Protein AF-A0A7W8SW08-F1 (afdb_monomer_lite)

Sequence (162 aa):
MTRATKAAPITNTSFSSVQEAQHRLTQLGQGLDAVRAAAAEYARLREAFERLPTIEAEMAAIRAAMPEIERNDFERQVDAYEIDAITPIDEGKYANALRKYTVHGTYEGRPFEQPLANQSRVLLAAVARRPELIPADILARADEPMGALLRNVRDVNRGYRD

Foldseek 3Di:
DDDDDDDDDPPCPPPVVVVVVVVVVVVVVVVVVVVVVVVVVVVVVVVVVVCVVVVVVVVVVCVVCVVVVVVVVLVVQLVQWDWDAKAFDDCVPPVDPLQGIWTWTGGNNHTDIGGLLPDDLSVQVNVQVVQVRDDPVLCVVDVGSSVSSVVSNVVVVVVVVD

Radius of gyration: 42.93 Å; chains: 1; bounding box: 86×43×130 Å

Structure (mmCIF, N/CA/C/O backbone):
data_AF-A0A7W8SW08-F1
#
_entry.id   AF-A0A7W8SW08-F1
#
loop_
_atom_site.group_PDB
_atom_site.id
_atom_site.type_symbol
_atom_site.label_atom_id
_atom_site.label_alt_id
_atom_site.label_comp_id
_atom_site.label_asym_id
_atom_site.label_entity_id
_atom_site.label_seq_id
_atom_site.pdbx_PDB_ins_code
_atom_site.Cartn_x
_atom_site.Cartn_y
_atom_site.Cartn_z
_atom_site.occupancy
_atom_site.B_iso_or_equiv
_atom_site.auth_seq_id
_atom_site.auth_comp_id
_atom_site.auth_asym_id
_atom_site.auth_atom_id
_atom_site.pdbx_PDB_model_num
ATOM 1 N N . MET A 1 1 ? 63.700 34.555 -102.464 1.00 39.53 1 MET A N 1
ATOM 2 C CA . MET A 1 1 ? 62.437 34.274 -101.748 1.00 39.53 1 MET A CA 1
ATOM 3 C C . MET A 1 1 ? 62.668 33.099 -100.805 1.00 39.53 1 MET A C 1
ATOM 5 O O . MET A 1 1 ? 62.687 31.966 -101.259 1.00 39.53 1 MET A O 1
ATOM 9 N N . THR A 1 2 ? 62.902 33.357 -99.521 1.00 40.19 2 THR A N 1
ATOM 10 C CA . THR A 1 2 ? 63.130 32.331 -98.487 1.00 40.19 2 THR A CA 1
ATOM 11 C C . THR A 1 2 ? 62.036 32.481 -97.435 1.00 40.19 2 THR A C 1
ATOM 13 O O . THR A 1 2 ? 62.018 33.446 -96.676 1.00 40.19 2 THR A O 1
ATOM 16 N N . ARG A 1 3 ? 61.061 31.563 -97.441 1.00 43.22 3 ARG A N 1
ATOM 17 C CA . ARG A 1 3 ? 60.007 31.486 -96.420 1.00 43.22 3 ARG A CA 1
ATOM 18 C C . ARG A 1 3 ? 60.593 30.846 -95.161 1.00 43.22 3 ARG A C 1
ATOM 20 O O . ARG A 1 3 ? 60.981 29.684 -95.195 1.00 43.22 3 ARG A O 1
ATOM 27 N N . ALA A 1 4 ? 60.631 31.597 -94.065 1.00 49.19 4 ALA A N 1
ATOM 28 C CA . ALA A 1 4 ? 60.872 31.059 -92.733 1.00 49.19 4 ALA A CA 1
ATOM 29 C C . ALA A 1 4 ? 59.576 30.427 -92.198 1.00 49.19 4 ALA A C 1
ATOM 31 O O . ALA A 1 4 ? 58.564 31.110 -92.031 1.00 49.19 4 ALA A O 1
ATOM 32 N N . THR A 1 5 ? 59.602 29.121 -91.939 1.00 50.84 5 THR A N 1
ATOM 33 C CA . THR A 1 5 ? 58.514 28.404 -91.266 1.00 50.84 5 THR A CA 1
ATOM 34 C C . THR A 1 5 ? 58.615 28.673 -89.766 1.00 50.84 5 THR A C 1
ATOM 36 O O 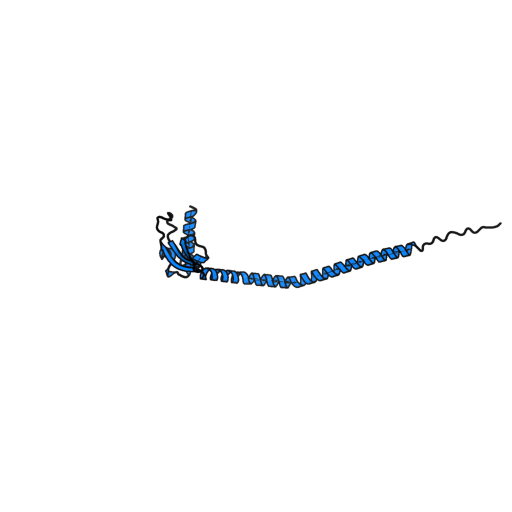. THR A 1 5 ? 59.527 28.197 -89.096 1.00 50.84 5 THR A O 1
ATOM 39 N N . LYS A 1 6 ? 57.688 29.475 -89.237 1.00 51.12 6 LYS A N 1
ATOM 40 C CA . LYS A 1 6 ? 57.545 29.744 -87.803 1.00 51.12 6 LYS A CA 1
ATOM 41 C C . LYS A 1 6 ? 56.967 28.494 -87.132 1.00 51.12 6 LYS A C 1
ATOM 43 O O . LYS A 1 6 ? 55.800 28.176 -87.344 1.00 51.12 6 LYS A O 1
ATOM 48 N N . ALA A 1 7 ? 57.775 27.775 -86.355 1.00 55.00 7 ALA A N 1
ATOM 49 C CA . ALA A 1 7 ? 57.284 26.692 -85.509 1.00 55.00 7 ALA A CA 1
ATOM 50 C C . ALA A 1 7 ? 56.381 27.283 -84.414 1.00 55.00 7 ALA A C 1
ATOM 52 O O . ALA A 1 7 ? 56.806 28.154 -83.652 1.00 55.00 7 ALA A O 1
ATOM 53 N N . ALA A 1 8 ? 55.121 26.850 -84.369 1.00 54.09 8 ALA A N 1
ATOM 54 C CA . ALA A 1 8 ? 54.221 27.160 -83.267 1.00 54.09 8 ALA A CA 1
ATOM 55 C C . ALA A 1 8 ? 54.658 26.371 -82.017 1.00 54.09 8 ALA A C 1
ATOM 57 O O . ALA A 1 8 ? 55.041 25.205 -82.150 1.00 54.09 8 ALA A O 1
ATOM 58 N N . PRO A 1 9 ? 54.619 26.966 -80.812 1.00 50.66 9 PRO A N 1
ATOM 59 C CA . PRO A 1 9 ? 54.925 26.236 -79.592 1.00 50.66 9 PRO A CA 1
ATOM 60 C C . PRO A 1 9 ? 53.858 25.160 -79.373 1.00 50.66 9 PRO A C 1
ATOM 62 O O . PRO A 1 9 ? 52.662 25.451 -79.378 1.00 50.66 9 PRO A O 1
ATOM 65 N N . ILE A 1 10 ? 54.297 23.917 -79.179 1.00 55.41 10 ILE A N 1
ATOM 66 C CA . ILE A 1 10 ? 53.436 22.820 -78.738 1.00 55.41 10 ILE A CA 1
ATOM 67 C C . ILE A 1 10 ? 52.987 23.179 -77.321 1.00 55.41 10 ILE A C 1
ATOM 69 O O . ILE A 1 10 ? 53.753 23.066 -76.364 1.00 55.41 10 ILE A O 1
ATOM 73 N N . THR A 1 11 ? 51.760 23.675 -77.182 1.00 51.09 11 THR A N 1
ATOM 74 C CA . THR A 1 11 ? 51.128 23.873 -75.881 1.00 51.09 11 THR A CA 1
ATOM 75 C C . THR A 1 11 ? 50.894 22.502 -75.262 1.00 51.09 11 THR A C 1
ATOM 77 O O . THR A 1 11 ? 50.021 21.736 -75.667 1.00 51.09 11 THR A O 1
ATOM 80 N N . ASN A 1 12 ? 51.743 22.177 -74.290 1.00 49.03 12 ASN A N 1
ATOM 81 C CA . ASN A 1 12 ? 51.730 20.930 -73.548 1.00 49.03 12 ASN A CA 1
ATOM 82 C C . ASN A 1 12 ? 50.461 20.851 -72.678 1.00 49.03 12 ASN A C 1
ATOM 84 O O . ASN A 1 12 ? 50.441 21.276 -71.528 1.00 49.03 12 ASN A O 1
ATOM 88 N N . THR A 1 13 ? 49.379 20.330 -73.252 1.00 50.69 13 THR A N 1
ATOM 89 C CA . THR A 1 13 ? 48.055 20.149 -72.627 1.00 50.69 13 THR A CA 1
ATOM 90 C C . THR A 1 13 ? 47.998 18.943 -71.675 1.00 50.69 13 THR A C 1
ATOM 92 O O . THR A 1 13 ? 46.952 18.646 -71.107 1.00 50.69 13 THR A O 1
ATOM 95 N N . SER A 1 14 ? 49.121 18.251 -71.459 1.00 49.47 14 SER A N 1
ATOM 96 C CA . SER A 1 14 ? 49.185 16.966 -70.749 1.00 49.47 14 SER A CA 1
ATOM 97 C C . SER A 1 14 ? 49.260 17.061 -69.214 1.00 49.47 14 SER A C 1
ATOM 99 O O . SER A 1 14 ? 48.951 16.087 -68.533 1.00 49.47 14 SER A O 1
ATOM 101 N N . PHE A 1 15 ? 49.605 18.221 -68.640 1.00 48.59 15 PHE A N 1
ATOM 102 C CA . PHE A 1 15 ? 49.709 18.390 -67.178 1.00 48.59 15 PHE A CA 1
ATOM 103 C C . PHE A 1 15 ? 48.353 18.625 -66.482 1.00 48.59 15 PHE A C 1
ATOM 105 O O . PHE A 1 15 ? 48.191 18.270 -65.316 1.00 48.59 15 PHE A O 1
ATOM 112 N N . SER A 1 16 ? 47.362 19.166 -67.200 1.00 58.44 16 SER A N 1
ATOM 113 C CA . SER A 1 16 ? 46.040 19.507 -66.648 1.00 58.44 16 SER A CA 1
ATOM 114 C C . SER A 1 16 ? 45.138 18.286 -66.426 1.00 58.44 16 SER A C 1
ATOM 116 O O . SER A 1 16 ? 44.338 18.278 -65.496 1.00 58.44 16 SER A O 1
ATOM 118 N N . SER A 1 17 ? 45.265 17.238 -67.248 1.00 69.81 17 SER A N 1
ATOM 119 C CA . SER A 1 17 ? 44.388 16.057 -67.184 1.00 69.81 17 SER A CA 1
ATOM 120 C C . SER A 1 17 ? 44.751 15.094 -66.050 1.00 69.81 17 SER A C 1
ATOM 122 O O . SER A 1 17 ? 43.867 14.486 -65.450 1.00 69.81 17 SER A O 1
ATOM 124 N N . VAL A 1 18 ? 46.039 14.979 -65.708 1.00 74.12 18 VAL A N 1
ATOM 125 C CA . VAL A 1 18 ? 46.512 14.126 -64.603 1.00 74.12 18 VAL A CA 1
ATOM 126 C C . VAL A 1 18 ? 46.155 14.731 -63.246 1.00 74.12 18 VAL A C 1
ATOM 128 O O . VAL A 1 18 ? 45.702 14.010 -62.360 1.00 74.12 18 VAL A O 1
ATOM 131 N N . GLN A 1 19 ? 46.297 16.050 -63.084 1.00 75.88 19 GLN A N 1
ATOM 132 C CA . GLN A 1 19 ? 45.905 16.745 -61.853 1.00 75.88 19 GLN A CA 1
ATOM 133 C C . GLN A 1 19 ? 44.388 16.703 -61.634 1.00 75.88 19 GLN A C 1
ATOM 135 O O . GLN A 1 19 ? 43.934 16.462 -60.517 1.00 75.88 19 GLN A O 1
ATOM 140 N N . GLU A 1 20 ? 43.596 16.860 -62.696 1.00 75.50 20 GLU A N 1
ATOM 141 C CA . GLU A 1 20 ? 42.140 16.730 -62.614 1.00 75.50 20 GLU A CA 1
ATOM 142 C C . GLU A 1 20 ? 41.715 15.292 -62.271 1.00 75.50 20 GLU A C 1
ATOM 144 O O . GLU A 1 20 ? 40.844 15.086 -61.424 1.00 75.50 20 GLU A O 1
ATOM 149 N N . ALA A 1 21 ? 42.376 14.285 -62.851 1.00 74.44 21 ALA A N 1
ATOM 150 C CA . ALA A 1 21 ? 42.150 12.886 -62.497 1.00 74.44 21 ALA A CA 1
ATOM 151 C C . ALA A 1 21 ? 42.520 12.590 -61.032 1.00 74.44 21 ALA A C 1
ATOM 153 O O . ALA A 1 21 ? 41.751 11.934 -60.331 1.00 74.44 21 ALA A O 1
ATOM 154 N N . GLN A 1 22 ? 43.646 13.113 -60.536 1.00 79.06 22 GLN A N 1
ATOM 155 C CA . GLN A 1 22 ? 44.050 12.986 -59.130 1.00 79.06 22 GLN A CA 1
ATOM 156 C C . GLN A 1 22 ? 43.053 13.664 -58.185 1.00 79.06 22 GLN A C 1
ATOM 158 O O . GLN A 1 22 ? 42.696 13.094 -57.156 1.00 79.06 22 GLN A O 1
ATOM 163 N N . HIS A 1 23 ? 42.551 14.847 -58.543 1.00 81.62 23 HIS A N 1
ATOM 164 C CA . HIS A 1 23 ? 41.540 15.542 -57.753 1.00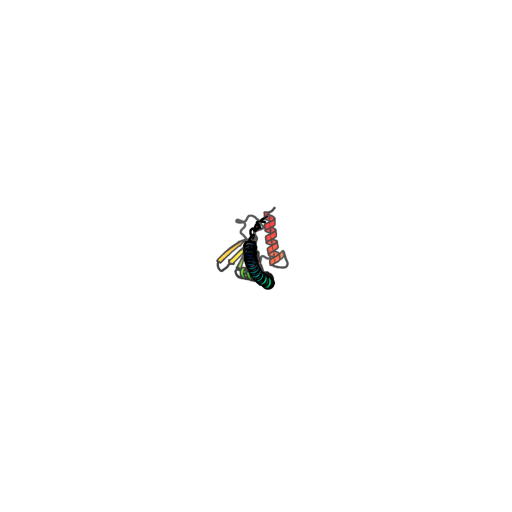 81.62 23 HIS A CA 1
ATOM 165 C C . HIS A 1 23 ? 40.229 14.747 -57.672 1.00 81.62 23 HIS A C 1
ATOM 167 O O . HIS A 1 23 ? 39.695 14.549 -56.579 1.00 81.62 23 HIS A O 1
ATOM 173 N N . ARG A 1 24 ? 39.754 14.214 -58.806 1.00 77.12 24 ARG A N 1
ATOM 174 C CA . ARG A 1 24 ? 38.557 13.358 -58.858 1.00 77.12 24 ARG A CA 1
ATOM 175 C C . ARG A 1 24 ? 38.739 12.065 -58.060 1.00 77.12 24 ARG A C 1
ATOM 177 O O . ARG A 1 24 ? 37.813 11.652 -57.372 1.00 77.12 24 ARG A O 1
ATOM 184 N N . LEU A 1 25 ? 39.922 11.448 -58.102 1.00 83.75 25 LEU A N 1
ATOM 185 C CA . LEU A 1 25 ? 40.232 10.260 -57.296 1.00 83.75 25 LEU A CA 1
ATOM 186 C C . LEU A 1 25 ? 40.202 10.560 -55.794 1.00 83.75 25 LEU A C 1
ATOM 188 O O . LEU A 1 25 ? 39.632 9.781 -55.035 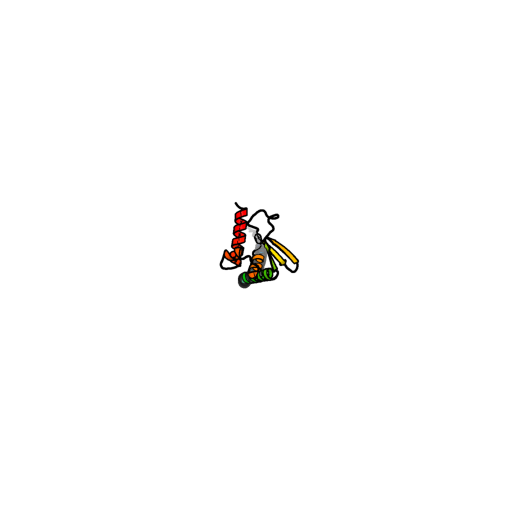1.00 83.75 25 LEU A O 1
ATOM 192 N N . THR A 1 26 ? 40.747 11.700 -55.365 1.00 85.12 26 THR A N 1
ATOM 193 C CA . THR A 1 26 ? 40.687 12.127 -53.960 1.00 85.12 26 THR A CA 1
ATOM 194 C C . THR A 1 26 ? 39.247 12.375 -53.507 1.00 85.12 26 THR A C 1
ATOM 196 O O . THR A 1 26 ? 38.856 11.905 -52.441 1.00 85.12 26 THR A O 1
ATOM 199 N N . GLN A 1 27 ? 38.431 13.047 -54.326 1.00 82.88 27 GLN A N 1
ATOM 200 C CA . GLN A 1 27 ? 37.009 13.265 -54.032 1.00 82.88 27 GLN A CA 1
ATOM 201 C C . GLN A 1 27 ? 36.220 11.951 -53.963 1.00 82.88 27 GLN A C 1
ATOM 203 O O . GLN A 1 27 ? 35.397 11.772 -53.068 1.00 82.88 27 GLN A O 1
ATOM 208 N N . LEU A 1 28 ? 36.494 11.006 -54.868 1.00 83.06 28 LEU A N 1
ATOM 209 C CA . LEU A 1 28 ? 35.897 9.669 -54.834 1.00 83.06 28 LEU A CA 1
ATOM 210 C C . LEU A 1 28 ? 36.324 8.884 -53.588 1.00 83.06 28 LEU A C 1
ATOM 212 O O . LEU A 1 28 ? 35.489 8.215 -52.987 1.00 83.06 28 LEU A O 1
ATOM 216 N N . GLY A 1 29 ? 37.589 8.995 -53.172 1.00 87.38 29 GLY A N 1
ATOM 217 C CA . GLY A 1 29 ? 38.087 8.398 -51.930 1.00 87.38 29 GLY A CA 1
ATOM 218 C C . GLY A 1 29 ? 37.357 8.936 -50.699 1.00 87.38 29 GLY A C 1
ATOM 219 O O . GLY A 1 29 ? 36.824 8.160 -49.911 1.00 87.38 29 GLY A O 1
ATOM 220 N N . GLN A 1 30 ? 37.228 10.261 -50.592 1.00 88.50 30 GLN A N 1
ATOM 221 C CA . GLN A 1 30 ? 36.470 10.910 -49.516 1.00 88.50 30 GLN A CA 1
ATOM 222 C C . GLN A 1 30 ? 34.986 10.509 -49.527 1.00 88.50 30 GLN A C 1
ATOM 224 O O . GLN A 1 30 ? 34.404 10.251 -48.473 1.00 88.50 30 GLN A O 1
ATOM 229 N N . GLY A 1 31 ? 34.379 10.405 -50.714 1.00 83.00 31 GLY A N 1
ATOM 230 C CA . GLY A 1 31 ? 33.010 9.917 -50.874 1.00 83.00 31 GLY A CA 1
ATOM 231 C C . GLY A 1 31 ? 32.841 8.464 -50.421 1.00 83.00 31 GLY A C 1
ATOM 232 O O . GLY A 1 31 ? 31.875 8.146 -49.729 1.00 83.00 31 GLY A O 1
ATOM 233 N N . LEU A 1 32 ? 33.792 7.585 -50.747 1.00 87.38 32 LEU A N 1
ATOM 234 C CA . LEU A 1 32 ? 33.783 6.187 -50.308 1.00 87.38 32 LEU A CA 1
ATOM 235 C C . LEU A 1 32 ? 33.917 6.056 -48.790 1.00 87.38 32 LEU A C 1
ATOM 237 O O . LEU A 1 32 ? 33.214 5.243 -48.190 1.00 87.38 32 LEU A O 1
ATOM 241 N N . ASP A 1 33 ? 34.773 6.858 -48.162 1.00 91.50 33 ASP A N 1
ATOM 242 C CA . ASP A 1 33 ? 34.934 6.841 -46.708 1.00 91.50 33 ASP A CA 1
ATOM 243 C C . ASP A 1 33 ? 33.672 7.346 -45.991 1.00 91.50 33 ASP A C 1
ATOM 245 O O . ASP A 1 33 ? 33.232 6.734 -45.015 1.00 91.50 33 ASP A O 1
ATOM 249 N N . ALA A 1 34 ? 33.012 8.381 -46.525 1.00 88.25 34 ALA A N 1
ATOM 250 C CA . ALA A 1 34 ? 31.721 8.849 -46.017 1.00 88.25 34 ALA A CA 1
ATOM 251 C C . ALA A 1 34 ? 30.617 7.781 -46.146 1.00 88.25 34 ALA A C 1
ATOM 253 O O . ALA A 1 34 ? 29.856 7.556 -45.204 1.00 88.25 34 ALA A O 1
ATOM 254 N N . VAL A 1 35 ? 30.556 7.071 -47.279 1.00 87.25 35 VAL A N 1
ATOM 255 C CA . VAL A 1 35 ? 29.603 5.965 -47.489 1.00 87.25 35 VAL A CA 1
ATOM 256 C C . VAL A 1 35 ? 29.877 4.804 -46.530 1.00 87.25 35 VAL A C 1
ATOM 258 O O . VAL A 1 35 ? 28.937 4.240 -45.971 1.00 87.25 35 VAL A O 1
ATOM 261 N N . ARG A 1 36 ? 31.147 4.462 -46.284 1.00 90.19 36 ARG A N 1
ATOM 262 C CA . ARG A 1 36 ? 31.523 3.425 -45.308 1.00 90.19 36 ARG A CA 1
ATOM 263 C C . ARG A 1 36 ? 31.093 3.794 -43.891 1.00 90.19 36 ARG A C 1
ATOM 265 O O . ARG A 1 36 ? 30.542 2.945 -43.192 1.00 90.19 36 ARG A O 1
ATOM 272 N N . ALA A 1 37 ? 31.296 5.046 -43.483 1.00 89.50 37 ALA A N 1
ATOM 273 C CA . ALA A 1 37 ? 30.848 5.534 -42.182 1.00 89.50 37 ALA A CA 1
ATOM 274 C C . ALA A 1 37 ? 29.315 5.469 -42.050 1.00 89.50 37 ALA A C 1
ATOM 276 O O . ALA A 1 37 ? 28.806 4.958 -41.053 1.00 89.50 37 ALA A O 1
ATOM 277 N N . ALA A 1 38 ? 28.579 5.895 -43.081 1.00 87.94 38 ALA A N 1
ATOM 278 C CA . ALA A 1 38 ? 27.119 5.822 -43.102 1.00 87.94 38 ALA A CA 1
ATOM 279 C C . ALA A 1 38 ? 26.596 4.373 -43.052 1.00 87.94 38 ALA A C 1
ATOM 281 O O . ALA A 1 38 ? 25.616 4.097 -42.364 1.00 87.94 38 ALA A O 1
ATOM 282 N N . ALA A 1 39 ? 27.262 3.432 -43.729 1.00 89.19 39 ALA A N 1
ATOM 283 C CA . ALA A 1 39 ? 26.900 2.016 -43.691 1.00 89.19 39 ALA A CA 1
ATOM 284 C C . ALA A 1 39 ? 27.110 1.393 -42.299 1.00 89.19 39 ALA A C 1
ATOM 286 O O . ALA A 1 39 ? 26.273 0.613 -41.843 1.00 89.19 39 ALA A O 1
ATOM 287 N N . ALA A 1 40 ? 28.194 1.758 -41.608 1.00 89.38 40 ALA A N 1
ATOM 288 C CA . ALA A 1 40 ? 28.445 1.313 -40.239 1.00 89.38 40 ALA A CA 1
ATOM 289 C C . ALA A 1 40 ? 27.396 1.864 -39.258 1.00 89.38 40 ALA A C 1
ATOM 291 O O . ALA A 1 40 ? 26.909 1.130 -38.398 1.00 89.38 40 ALA A O 1
ATOM 292 N N . GLU A 1 41 ? 27.007 3.130 -39.414 1.00 89.81 41 GLU A N 1
ATOM 293 C CA . GLU A 1 41 ? 25.967 3.742 -38.585 1.00 89.81 41 GLU A CA 1
ATOM 294 C C . GLU A 1 41 ? 24.582 3.140 -38.862 1.00 89.81 41 GLU A C 1
ATOM 296 O O . GLU A 1 41 ? 23.840 2.830 -37.933 1.00 89.81 41 GLU A O 1
ATOM 301 N N . TYR A 1 42 ? 24.260 2.868 -40.130 1.00 91.44 42 TYR A N 1
ATOM 302 C CA . TYR A 1 42 ? 23.037 2.158 -40.501 1.00 91.44 42 TYR A CA 1
ATOM 303 C C . TYR A 1 42 ? 22.977 0.754 -39.887 1.00 91.44 42 TYR A C 1
ATOM 305 O O . TYR A 1 42 ? 21.928 0.354 -39.389 1.00 91.44 42 TYR A O 1
ATOM 313 N N . ALA A 1 43 ? 24.091 0.015 -39.874 1.00 90.44 43 ALA A N 1
ATOM 314 C CA . ALA A 1 43 ? 24.148 -1.302 -39.244 1.00 90.44 43 ALA A CA 1
ATOM 315 C C . ALA A 1 43 ? 23.850 -1.229 -37.734 1.00 90.44 43 ALA A C 1
ATOM 317 O O . ALA A 1 43 ? 23.060 -2.028 -37.235 1.00 90.44 43 ALA A O 1
ATOM 318 N N . ARG A 1 44 ? 24.402 -0.231 -37.028 1.00 90.25 44 ARG A N 1
ATOM 319 C CA . ARG A 1 44 ? 24.114 0.005 -35.600 1.00 90.25 44 ARG A CA 1
ATOM 320 C C . ARG A 1 44 ? 22.656 0.378 -35.350 1.00 90.25 44 ARG A C 1
ATOM 322 O O . ARG A 1 44 ? 22.032 -0.163 -34.443 1.00 90.25 44 ARG A O 1
ATOM 329 N N . LEU A 1 45 ? 22.105 1.287 -36.155 1.00 90.25 45 LEU A N 1
ATOM 330 C CA . LEU A 1 45 ? 20.703 1.700 -36.048 1.00 90.25 45 LEU A CA 1
ATOM 331 C C . LEU A 1 45 ? 19.752 0.542 -36.338 1.00 90.25 45 LEU A C 1
ATOM 333 O O . LEU A 1 45 ? 18.737 0.395 -35.661 1.00 90.25 45 LEU A O 1
ATOM 337 N N . ARG A 1 46 ? 20.093 -0.301 -37.314 1.00 93.12 46 ARG A N 1
ATOM 338 C CA . ARG A 1 46 ? 19.332 -1.504 -37.630 1.00 93.12 46 ARG A CA 1
ATOM 339 C C . ARG A 1 46 ? 19.341 -2.490 -36.465 1.00 93.12 46 ARG A C 1
ATOM 341 O O . ARG A 1 46 ? 18.274 -2.962 -36.098 1.00 93.12 46 ARG A O 1
ATOM 348 N N . GLU A 1 47 ? 20.496 -2.755 -35.859 1.00 90.00 47 GLU A N 1
ATOM 349 C CA . GLU A 1 47 ? 20.587 -3.619 -34.675 1.00 90.00 47 GLU A CA 1
ATOM 350 C C . GLU A 1 47 ? 19.764 -3.055 -33.506 1.00 90.00 47 GLU A C 1
ATOM 352 O O . GLU A 1 47 ? 19.009 -3.781 -32.860 1.00 90.00 47 GLU A O 1
ATOM 357 N N . ALA A 1 48 ? 19.844 -1.743 -33.261 1.00 84.25 48 ALA A N 1
ATOM 358 C CA . ALA A 1 48 ? 19.031 -1.083 -32.243 1.00 84.25 48 ALA A CA 1
ATOM 359 C C . ALA A 1 48 ? 17.526 -1.219 -32.533 1.00 84.25 48 ALA A C 1
ATOM 361 O O . ALA A 1 48 ? 16.754 -1.525 -31.626 1.00 84.25 48 ALA A O 1
ATOM 362 N N . PHE A 1 49 ? 17.113 -1.051 -33.793 1.00 90.00 49 PHE A N 1
ATOM 363 C CA . PHE A 1 49 ? 15.723 -1.205 -34.218 1.00 90.00 49 PHE A CA 1
ATOM 364 C C . PHE A 1 49 ? 15.231 -2.652 -34.098 1.00 90.00 49 PHE A C 1
ATOM 366 O O . PHE A 1 49 ? 14.127 -2.882 -33.619 1.00 90.00 49 PHE A O 1
ATOM 373 N N . GLU A 1 50 ? 16.057 -3.635 -34.459 1.00 91.69 50 GLU A N 1
ATOM 374 C CA . GLU A 1 50 ? 15.739 -5.061 -34.306 1.00 91.69 50 GLU A CA 1
ATOM 375 C C . GLU A 1 50 ? 15.558 -5.458 -32.827 1.00 91.69 50 GLU A C 1
ATOM 377 O O . GLU A 1 50 ? 14.803 -6.381 -32.528 1.00 91.69 50 GLU A O 1
ATOM 382 N N . ARG A 1 51 ? 16.178 -4.730 -31.886 1.00 89.75 51 ARG A N 1
ATOM 383 C CA . ARG A 1 51 ? 16.015 -4.939 -30.436 1.00 89.75 51 ARG A CA 1
ATOM 384 C C . ARG A 1 51 ? 14.805 -4.229 -29.822 1.00 89.75 51 ARG A C 1
ATOM 386 O O . ARG A 1 51 ? 14.394 -4.620 -28.729 1.00 89.75 51 ARG A O 1
ATOM 393 N N . LEU A 1 52 ? 14.229 -3.220 -30.485 1.00 88.31 52 LEU A N 1
ATOM 394 C CA . LEU A 1 52 ? 13.088 -2.460 -29.951 1.00 88.31 52 LEU A CA 1
ATOM 395 C C . LEU A 1 52 ? 11.880 -3.345 -29.601 1.00 88.31 52 LEU A C 1
ATOM 397 O O . LEU A 1 52 ? 11.388 -3.203 -28.483 1.00 88.31 52 LEU A O 1
ATOM 401 N N . PRO A 1 53 ? 11.436 -4.298 -30.447 1.00 90.56 53 PRO A N 1
ATOM 402 C CA . PRO A 1 53 ? 10.282 -5.137 -30.122 1.00 90.56 53 PRO A CA 1
ATOM 403 C C . PRO A 1 53 ? 10.483 -5.972 -28.854 1.00 90.56 53 PRO A C 1
ATOM 405 O O . PRO A 1 53 ? 9.553 -6.151 -28.071 1.00 90.56 53 PRO A O 1
ATOM 408 N N . THR A 1 54 ? 11.704 -6.463 -28.621 1.00 90.88 54 THR A N 1
ATOM 409 C CA . THR A 1 54 ? 12.040 -7.219 -27.408 1.00 90.88 54 THR A CA 1
ATOM 410 C C . THR A 1 54 ? 11.951 -6.330 -26.171 1.00 90.88 54 THR A C 1
ATOM 412 O O . THR A 1 54 ? 11.337 -6.720 -25.183 1.00 90.88 54 THR A O 1
ATOM 415 N N . ILE A 1 55 ? 12.492 -5.110 -26.242 1.00 88.06 55 ILE A N 1
ATOM 416 C CA . ILE A 1 55 ? 12.419 -4.135 -25.143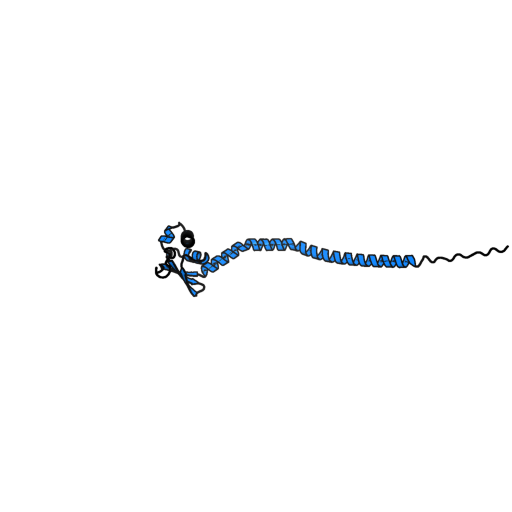 1.00 88.06 55 ILE A CA 1
ATOM 417 C C . ILE A 1 55 ? 10.961 -3.742 -24.866 1.00 88.06 55 ILE A C 1
ATOM 419 O O . ILE A 1 55 ? 10.542 -3.669 -23.712 1.00 88.06 55 ILE A O 1
ATOM 423 N N . GLU A 1 56 ? 10.160 -3.521 -25.908 1.00 89.94 56 GLU A N 1
ATOM 424 C CA . GLU A 1 56 ? 8.734 -3.215 -25.770 1.00 89.94 56 GLU A CA 1
ATOM 425 C C . GLU A 1 56 ? 7.962 -4.366 -25.113 1.00 89.94 56 GLU A C 1
ATOM 427 O O . GLU A 1 56 ? 7.135 -4.119 -24.229 1.00 89.94 56 GLU A O 1
ATOM 432 N N . ALA A 1 57 ? 8.263 -5.612 -25.489 1.00 91.00 57 ALA A N 1
ATOM 433 C CA . ALA A 1 57 ? 7.676 -6.803 -24.884 1.00 91.00 57 ALA A CA 1
ATOM 434 C C . ALA A 1 57 ? 8.070 -6.953 -23.405 1.00 91.00 57 ALA A C 1
ATOM 436 O O . ALA A 1 57 ? 7.204 -7.200 -22.565 1.00 91.00 57 ALA A O 1
ATOM 437 N N . GLU A 1 58 ? 9.340 -6.734 -23.058 1.00 88.69 58 GLU A N 1
ATOM 438 C CA . GLU A 1 58 ? 9.813 -6.734 -21.668 1.00 88.69 58 GLU A CA 1
ATOM 439 C C . GLU A 1 58 ? 9.128 -5.636 -20.841 1.00 88.69 58 GLU A C 1
ATOM 441 O O . GLU A 1 58 ? 8.619 -5.897 -19.751 1.00 88.69 58 GLU A O 1
ATOM 446 N N . MET A 1 59 ? 9.015 -4.415 -21.375 1.00 86.00 59 MET A N 1
ATOM 447 C CA . MET A 1 59 ? 8.291 -3.326 -20.714 1.00 86.00 59 MET A CA 1
ATOM 448 C C . MET A 1 59 ? 6.797 -3.624 -20.545 1.00 86.00 59 MET A C 1
ATOM 450 O O . MET A 1 59 ? 6.183 -3.179 -19.573 1.00 86.00 59 MET A O 1
ATOM 454 N N . ALA A 1 60 ? 6.175 -4.320 -21.498 1.00 88.25 60 ALA A N 1
ATOM 455 C CA . ALA A 1 60 ? 4.786 -4.753 -21.383 1.00 88.25 60 ALA A CA 1
ATOM 456 C C . ALA A 1 60 ? 4.627 -5.820 -20.290 1.00 88.25 60 ALA A C 1
ATOM 458 O O . ALA A 1 60 ? 3.713 -5.714 -19.475 1.00 88.25 60 ALA A O 1
ATOM 459 N N . ALA A 1 61 ? 5.549 -6.784 -20.216 1.00 85.31 61 ALA A N 1
ATOM 460 C CA . ALA A 1 61 ? 5.567 -7.811 -19.178 1.00 85.31 61 ALA A CA 1
ATOM 461 C C . ALA A 1 61 ? 5.755 -7.209 -17.776 1.00 85.31 61 ALA A C 1
ATOM 463 O O . ALA A 1 61 ? 5.001 -7.537 -16.863 1.00 85.31 61 ALA A O 1
ATOM 464 N N . ILE A 1 62 ? 6.689 -6.264 -17.618 1.00 79.88 62 ILE A N 1
ATOM 465 C CA . ILE A 1 62 ? 6.885 -5.541 -16.353 1.00 79.88 62 ILE A CA 1
ATOM 466 C C . ILE A 1 62 ? 5.604 -4.801 -15.963 1.00 79.88 62 ILE A C 1
ATOM 468 O O . ILE A 1 62 ? 5.129 -4.946 -14.840 1.00 79.88 62 ILE A O 1
ATOM 472 N N . ARG A 1 63 ? 4.993 -4.053 -16.892 1.00 82.00 63 ARG A N 1
ATOM 473 C CA . ARG A 1 63 ? 3.732 -3.338 -16.631 1.00 82.00 63 ARG A CA 1
ATOM 474 C C . ARG A 1 63 ? 2.586 -4.272 -16.247 1.00 82.00 63 ARG A C 1
ATOM 476 O O . ARG A 1 63 ? 1.784 -3.901 -15.399 1.00 82.00 63 ARG A O 1
ATOM 483 N N . ALA A 1 64 ? 2.522 -5.463 -16.836 1.00 85.50 64 ALA A N 1
ATOM 484 C CA . ALA A 1 64 ? 1.529 -6.471 -16.480 1.00 85.50 64 ALA A CA 1
ATOM 485 C C . ALA A 1 64 ? 1.759 -7.056 -15.074 1.00 85.50 64 ALA A C 1
ATOM 487 O O . ALA A 1 64 ? 0.789 -7.365 -14.389 1.00 85.50 64 ALA A O 1
ATOM 488 N N . ALA A 1 65 ? 3.015 -7.167 -14.631 1.00 82.56 65 ALA A N 1
ATOM 489 C CA . ALA A 1 65 ? 3.379 -7.687 -13.312 1.00 82.56 65 ALA A CA 1
ATOM 490 C C . ALA A 1 65 ? 3.274 -6.647 -12.177 1.00 82.56 65 ALA A C 1
ATOM 492 O O . ALA A 1 65 ? 3.103 -7.023 -11.018 1.00 82.56 65 ALA A O 1
ATOM 493 N N . MET A 1 66 ? 3.347 -5.345 -12.482 1.00 79.69 66 MET A N 1
ATOM 494 C CA . MET A 1 66 ? 3.311 -4.269 -11.476 1.00 79.69 66 MET A CA 1
ATOM 495 C C . MET A 1 66 ? 2.138 -4.365 -10.482 1.00 79.69 66 MET A C 1
ATOM 497 O O . MET A 1 66 ? 2.401 -4.277 -9.285 1.00 79.69 66 MET A O 1
ATOM 501 N N . PRO A 1 67 ? 0.877 -4.600 -10.901 1.00 83.62 67 PRO A N 1
ATOM 502 C CA . PRO A 1 67 ? -0.240 -4.686 -9.959 1.00 83.62 67 PRO A CA 1
ATOM 503 C C . PRO A 1 67 ? -0.103 -5.840 -8.962 1.00 83.62 67 PRO A C 1
ATOM 505 O O . PRO A 1 67 ? -0.520 -5.723 -7.812 1.00 83.62 67 PRO A O 1
ATOM 508 N N . GLU A 1 68 ? 0.476 -6.962 -9.393 1.00 82.62 68 GLU A N 1
ATOM 509 C CA . GLU A 1 68 ? 0.722 -8.109 -8.522 1.00 82.62 68 GLU A CA 1
ATOM 510 C C . GLU A 1 68 ? 1.835 -7.802 -7.517 1.00 82.62 68 GLU A C 1
ATOM 512 O O . GLU A 1 68 ? 1.688 -8.092 -6.333 1.00 82.62 68 GLU A O 1
ATOM 517 N N . ILE A 1 69 ? 2.911 -7.146 -7.962 1.00 79.44 69 ILE A N 1
ATOM 518 C CA . ILE A 1 69 ? 3.998 -6.690 -7.086 1.00 79.44 69 ILE A CA 1
ATOM 519 C C . ILE A 1 69 ? 3.465 -5.705 -6.041 1.00 79.44 69 ILE A C 1
ATOM 521 O O . ILE A 1 69 ? 3.734 -5.873 -4.855 1.00 79.44 69 ILE A O 1
ATOM 525 N N . GLU A 1 70 ? 2.680 -4.711 -6.460 1.00 81.38 70 GLU A N 1
ATOM 526 C CA . GLU A 1 70 ? 2.065 -3.725 -5.565 1.00 81.38 70 GLU A CA 1
ATOM 527 C C . GLU A 1 70 ? 1.110 -4.380 -4.565 1.00 81.38 70 GLU A C 1
ATOM 529 O O . GLU A 1 70 ? 1.118 -4.038 -3.383 1.00 81.38 70 GLU A O 1
ATOM 534 N N . ARG A 1 71 ? 0.313 -5.357 -5.014 1.00 81.31 71 ARG A N 1
ATOM 535 C CA . ARG A 1 71 ? -0.560 -6.131 -4.129 1.00 81.31 71 ARG A CA 1
ATOM 536 C C . ARG A 1 71 ? 0.249 -6.934 -3.114 1.00 81.31 71 ARG A C 1
ATOM 538 O O . ARG A 1 71 ? -0.074 -6.891 -1.934 1.00 81.31 71 ARG A O 1
ATOM 545 N N . ASN A 1 72 ? 1.291 -7.635 -3.550 1.00 84.62 72 ASN A N 1
ATOM 546 C CA . ASN A 1 72 ? 2.140 -8.434 -2.667 1.00 84.62 72 ASN A CA 1
ATOM 547 C C . ASN A 1 72 ? 2.875 -7.556 -1.647 1.00 84.62 72 ASN A C 1
ATOM 549 O O . ASN A 1 72 ? 2.989 -7.932 -0.483 1.00 84.62 72 ASN A O 1
ATOM 553 N N . ASP A 1 73 ? 3.337 -6.375 -2.059 1.00 90.38 73 ASP A N 1
ATOM 554 C CA . ASP A 1 73 ? 3.951 -5.408 -1.151 1.00 90.38 73 ASP A CA 1
ATOM 555 C C . ASP A 1 73 ? 2.939 -4.873 -0.131 1.00 90.38 73 ASP A C 1
ATOM 557 O O . ASP A 1 73 ? 3.240 -4.824 1.060 1.00 90.38 73 ASP A O 1
ATOM 561 N N . PHE A 1 74 ? 1.715 -4.557 -0.567 1.00 90.56 74 PHE A N 1
ATOM 562 C CA . PHE A 1 74 ? 0.635 -4.153 0.330 1.00 90.56 74 PHE A CA 1
ATOM 563 C C . PHE A 1 74 ? 0.311 -5.242 1.359 1.00 90.56 74 PHE A C 1
ATOM 565 O O . PHE A 1 74 ? 0.307 -4.953 2.552 1.00 90.56 74 PHE A O 1
ATOM 572 N N . GLU A 1 75 ? 0.087 -6.488 0.929 1.00 91.38 75 GLU A N 1
ATOM 573 C CA . GLU A 1 75 ? -0.207 -7.605 1.841 1.00 91.38 75 GLU A CA 1
ATOM 574 C C . GLU A 1 75 ? 0.942 -7.826 2.834 1.00 91.38 75 GLU A C 1
ATOM 576 O O . GLU A 1 75 ? 0.690 -7.944 4.030 1.00 91.38 75 GLU A O 1
ATOM 581 N N . ARG A 1 76 ? 2.204 -7.751 2.383 1.00 92.56 76 ARG A N 1
ATOM 582 C CA . ARG A 1 76 ? 3.377 -7.838 3.267 1.00 92.56 76 ARG A CA 1
ATOM 583 C C . ARG A 1 76 ? 3.402 -6.722 4.313 1.00 92.56 76 ARG A C 1
ATOM 585 O O . ARG A 1 76 ? 3.752 -6.970 5.462 1.00 92.56 76 ARG A O 1
ATOM 592 N N . GLN A 1 77 ? 3.060 -5.492 3.930 1.00 91.56 77 GLN A N 1
ATOM 593 C CA . GLN A 1 77 ? 2.979 -4.376 4.876 1.00 91.56 77 GLN A CA 1
ATOM 594 C C . GLN A 1 77 ? 1.833 -4.564 5.878 1.00 91.56 77 GLN A C 1
ATOM 596 O O . GLN A 1 77 ? 1.976 -4.180 7.035 1.00 91.56 77 GLN A O 1
ATOM 601 N N . VAL A 1 78 ? 0.709 -5.157 5.461 1.00 93.81 78 VAL A N 1
ATOM 602 C CA . VAL A 1 78 ? -0.398 -5.492 6.369 1.00 93.81 78 VAL A CA 1
ATOM 603 C C . VAL A 1 7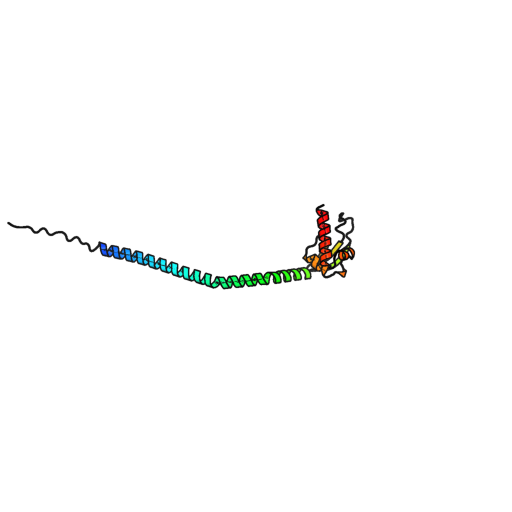8 ? 0.017 -6.594 7.345 1.00 93.81 78 VAL A C 1
ATOM 605 O O . VAL A 1 78 ? -0.267 -6.476 8.533 1.00 93.81 78 VAL A O 1
ATOM 608 N N . ASP A 1 79 ? 0.723 -7.621 6.871 1.00 93.44 79 ASP A N 1
ATOM 609 C CA . ASP A 1 79 ? 1.233 -8.728 7.694 1.00 93.44 79 ASP A CA 1
ATOM 610 C C . ASP A 1 79 ? 2.256 -8.268 8.744 1.00 93.44 79 ASP A C 1
ATOM 612 O O . ASP A 1 79 ? 2.423 -8.920 9.770 1.00 93.44 79 ASP A O 1
ATOM 616 N N . ALA A 1 80 ? 2.929 -7.137 8.513 1.00 94.75 80 ALA A N 1
ATOM 617 C CA . ALA A 1 80 ? 3.866 -6.553 9.470 1.00 94.75 80 ALA A CA 1
ATOM 618 C C . ALA A 1 80 ? 3.183 -5.936 10.706 1.00 94.75 80 ALA A C 1
ATOM 620 O O . ALA A 1 80 ? 3.877 -5.599 11.670 1.00 94.75 80 ALA A O 1
ATOM 621 N N . TYR A 1 81 ? 1.856 -5.760 10.674 1.00 95.31 81 TYR A N 1
ATOM 622 C CA . TYR A 1 81 ? 1.066 -5.269 11.797 1.00 95.31 81 TYR A CA 1
ATOM 623 C C . TYR A 1 81 ? 0.443 -6.417 12.594 1.00 95.31 81 TYR A C 1
ATOM 625 O O . TYR A 1 81 ? -0.322 -7.222 12.064 1.00 95.31 81 TYR A O 1
ATOM 633 N N . GLU A 1 82 ? 0.650 -6.398 13.905 1.00 95.88 82 GLU A N 1
ATOM 634 C CA . GLU A 1 82 ? -0.069 -7.241 14.858 1.00 95.88 82 GLU A CA 1
ATOM 635 C C . GLU A 1 82 ? -0.966 -6.345 15.711 1.00 95.88 82 GLU A C 1
ATOM 637 O O . GLU A 1 82 ? -0.478 -5.478 16.431 1.00 95.88 82 GLU A O 1
ATOM 642 N N . ILE A 1 83 ? -2.288 -6.498 15.589 1.00 95.81 83 ILE A N 1
ATOM 643 C CA . ILE A 1 83 ? -3.252 -5.679 16.335 1.00 95.81 83 ILE A CA 1
ATOM 644 C C . ILE A 1 83 ? -3.667 -6.411 17.606 1.00 95.81 83 ILE A C 1
ATOM 646 O O . ILE A 1 83 ? -4.247 -7.500 17.541 1.00 95.81 83 ILE A O 1
ATOM 650 N N . ASP A 1 84 ? -3.420 -5.777 18.747 1.00 94.31 84 ASP A N 1
ATOM 651 C CA . ASP A 1 84 ? -3.663 -6.368 20.062 1.00 94.31 84 ASP A CA 1
ATOM 652 C C . ASP A 1 84 ? -4.980 -5.885 20.666 1.00 94.31 84 ASP A C 1
ATOM 654 O O . ASP A 1 84 ? -5.739 -6.672 21.231 1.00 94.31 84 ASP A O 1
ATOM 658 N N . ALA A 1 85 ? -5.274 -4.588 20.540 1.00 93.94 85 ALA A N 1
ATOM 659 C CA . ALA A 1 85 ? -6.467 -3.996 21.128 1.00 93.94 85 ALA A CA 1
ATOM 660 C C . ALA A 1 85 ? -6.910 -2.722 20.406 1.00 93.94 85 ALA A C 1
ATOM 662 O O . ALA A 1 85 ? -6.111 -1.995 19.813 1.00 93.94 85 ALA A O 1
ATOM 663 N N . ILE A 1 86 ? -8.199 -2.409 20.533 1.00 92.12 86 ILE A N 1
ATOM 664 C CA . ILE A 1 86 ? -8.758 -1.105 20.178 1.00 92.12 86 ILE A CA 1
ATOM 665 C C . ILE A 1 86 ? -9.498 -0.581 21.401 1.00 92.12 86 ILE A C 1
ATOM 667 O O . ILE A 1 86 ? -10.481 -1.176 21.839 1.00 92.12 86 ILE A O 1
ATOM 671 N N . THR A 1 87 ? -9.019 0.518 21.978 1.00 90.38 87 THR A N 1
ATOM 672 C CA . THR A 1 87 ? -9.581 1.074 23.216 1.00 90.38 87 THR A CA 1
ATOM 673 C C . THR A 1 87 ? -10.223 2.431 22.970 1.00 90.38 87 THR A C 1
ATOM 675 O O . THR A 1 87 ? -9.775 3.163 22.084 1.00 90.38 87 THR A O 1
ATOM 678 N N . PRO A 1 88 ? -11.240 2.814 23.758 1.00 85.19 88 PRO A N 1
ATOM 679 C CA . PRO A 1 88 ? -11.743 4.177 23.751 1.00 85.19 88 PRO A CA 1
ATOM 680 C C . PRO A 1 88 ? -10.633 5.187 24.075 1.00 85.19 88 PRO A C 1
ATOM 682 O O . PRO A 1 88 ? -9.726 4.894 24.856 1.00 85.19 88 PRO A O 1
ATOM 685 N N . ILE A 1 89 ? -10.704 6.369 23.469 1.00 76.94 89 ILE A N 1
ATOM 686 C CA . ILE A 1 89 ? -9.838 7.505 23.785 1.00 76.94 89 ILE A CA 1
ATOM 687 C C . ILE A 1 89 ? -10.407 8.228 25.002 1.00 76.94 89 ILE A C 1
ATOM 689 O O . ILE A 1 89 ? -11.582 8.588 25.010 1.00 76.94 89 ILE A O 1
ATOM 693 N N . ASP A 1 90 ? -9.560 8.477 25.999 1.00 63.53 90 ASP A N 1
ATOM 694 C CA . ASP A 1 90 ? -9.933 9.275 27.164 1.00 63.53 90 ASP A CA 1
ATOM 695 C C . ASP A 1 90 ? -10.131 10.745 26.742 1.00 63.53 90 ASP A C 1
ATOM 697 O O . ASP A 1 90 ? -9.250 11.355 26.116 1.00 63.53 90 ASP A O 1
ATOM 701 N N . GLU A 1 91 ? -11.305 11.308 27.043 1.00 57.69 91 GLU A N 1
ATOM 702 C CA . GLU A 1 91 ? -11.828 12.564 26.468 1.00 57.69 91 GLU A CA 1
ATOM 703 C C . GLU A 1 91 ? -10.917 13.785 26.718 1.00 57.69 91 GLU A C 1
ATOM 705 O O . GLU A 1 91 ? -10.993 14.786 26.005 1.00 57.69 91 GLU A O 1
ATOM 710 N N . GLY A 1 92 ? -9.985 13.691 27.673 1.00 53.81 92 GLY A N 1
ATOM 711 C CA . GLY A 1 92 ? -9.035 14.754 28.009 1.00 53.81 92 GLY A CA 1
ATOM 712 C C . GLY A 1 92 ? -7.929 15.015 26.975 1.00 53.81 92 GLY A C 1
ATOM 713 O O . GLY A 1 92 ? -7.318 16.082 27.015 1.00 53.81 92 GLY A O 1
ATOM 714 N N . LYS A 1 93 ? -7.647 14.085 26.046 1.00 51.12 93 LYS A N 1
ATOM 715 C CA . LYS A 1 93 ? -6.511 14.210 25.099 1.00 51.12 93 LYS A CA 1
ATOM 716 C C . LYS A 1 93 ? -6.923 14.611 23.677 1.00 51.12 93 LYS A C 1
ATOM 718 O O . LYS A 1 93 ? -6.098 15.125 22.923 1.00 51.12 93 LYS A O 1
ATOM 723 N N . TYR A 1 94 ? -8.191 14.418 23.307 1.00 52.88 94 TYR A N 1
ATOM 724 C CA . TYR A 1 94 ? -8.706 14.725 21.970 1.00 52.88 94 TYR A CA 1
ATOM 725 C C . TYR A 1 94 ? -10.157 15.225 22.051 1.00 52.88 94 TYR A C 1
ATOM 727 O O . TYR A 1 94 ? -11.094 14.440 22.025 1.00 52.88 94 TYR A O 1
ATOM 735 N N . ALA A 1 95 ? -10.339 16.548 22.093 1.00 48.00 95 ALA A N 1
ATOM 736 C CA . ALA A 1 95 ? -11.637 17.212 22.289 1.00 48.00 95 ALA A CA 1
ATOM 737 C C . ALA A 1 95 ? -12.682 16.994 21.168 1.00 48.00 95 ALA A C 1
ATOM 739 O O . ALA A 1 95 ? -13.819 17.445 21.288 1.00 48.00 95 ALA A O 1
ATOM 740 N N . ASN A 1 96 ? -12.333 16.299 20.079 1.00 55.44 96 ASN A N 1
ATOM 741 C CA . ASN A 1 96 ? -13.270 16.017 18.996 1.00 55.44 96 ASN A CA 1
ATOM 742 C C . ASN A 1 96 ? -13.876 14.628 19.199 1.00 55.44 96 ASN A C 1
ATOM 744 O O . ASN A 1 96 ? -13.176 13.625 19.046 1.00 55.44 96 ASN A O 1
ATOM 748 N N . ALA A 1 97 ? -15.196 14.579 19.406 1.00 47.62 97 ALA A N 1
ATOM 749 C CA . ALA A 1 97 ? -16.025 13.374 19.552 1.00 47.62 97 ALA A CA 1
ATOM 750 C C . ALA A 1 97 ? -15.894 12.336 18.414 1.00 47.62 97 ALA A C 1
ATOM 752 O O . ALA A 1 97 ? -16.532 11.290 18.455 1.00 47.62 97 ALA A O 1
ATOM 753 N N . LEU A 1 98 ? -15.096 12.614 17.382 1.00 52.50 98 LEU A N 1
ATOM 754 C CA . LEU A 1 98 ? -14.839 11.750 16.236 1.00 52.50 98 LEU A CA 1
ATOM 755 C C . LEU A 1 98 ? -13.595 10.858 16.436 1.00 52.50 98 LEU A C 1
ATOM 757 O O . LEU A 1 98 ? -13.536 9.766 15.880 1.00 52.50 98 LEU A O 1
ATOM 761 N N . ARG A 1 99 ? -12.628 11.244 17.284 1.00 60.19 99 ARG A N 1
ATOM 762 C CA . ARG A 1 99 ? -11.460 10.412 17.640 1.00 60.19 99 ARG A CA 1
ATOM 763 C C . ARG A 1 99 ? -11.786 9.535 18.848 1.00 60.19 99 ARG A C 1
ATOM 765 O O . ARG A 1 99 ? -11.218 9.724 19.913 1.00 60.19 99 ARG A O 1
ATOM 772 N N . LYS A 1 100 ? -12.734 8.610 18.701 1.00 75.38 100 LYS A N 1
ATOM 773 C CA . LYS A 1 100 ? -13.224 7.807 19.836 1.00 75.38 100 LYS A CA 1
ATOM 774 C C . LYS A 1 100 ? -12.347 6.620 20.203 1.00 75.38 100 LYS A C 1
ATOM 776 O O . LYS A 1 100 ? -12.490 6.123 21.308 1.00 75.38 100 LYS A O 1
ATOM 781 N N . TYR A 1 101 ? -11.473 6.162 19.306 1.00 85.75 101 TYR A N 1
ATOM 782 C CA . TYR A 1 101 ? -10.740 4.912 19.494 1.00 85.75 101 TYR A CA 1
ATOM 783 C C . TYR A 1 101 ? -9.268 5.027 19.118 1.00 85.75 101 TYR A C 1
ATOM 785 O O . TYR A 1 101 ? -8.918 5.665 18.120 1.00 85.75 101 TYR A O 1
ATOM 793 N N . THR A 1 102 ? -8.431 4.356 19.897 1.00 89.25 102 THR A N 1
ATOM 794 C CA . THR A 1 102 ? -7.002 4.159 19.669 1.00 89.25 102 THR A CA 1
ATOM 795 C C . THR A 1 102 ? -6.745 2.693 19.365 1.00 89.25 102 THR A C 1
ATOM 797 O O . THR A 1 102 ? -7.291 1.816 20.029 1.00 89.25 102 THR A O 1
ATOM 800 N N . VAL A 1 103 ? -5.912 2.440 18.362 1.00 91.81 103 VAL A N 1
ATOM 801 C CA . VAL A 1 103 ? -5.395 1.118 18.015 1.00 91.81 103 VAL A CA 1
ATOM 802 C C . VAL A 1 103 ? -4.061 0.918 18.716 1.00 91.81 103 VAL A C 1
ATOM 804 O O . VAL A 1 103 ? -3.187 1.786 18.642 1.00 91.81 103 VAL A O 1
ATOM 807 N N . HIS A 1 104 ? -3.920 -0.239 19.350 1.00 94.31 104 HIS A N 1
ATOM 808 C CA . HIS A 1 104 ? -2.706 -0.712 19.999 1.00 94.31 104 HIS A CA 1
ATOM 809 C C . HIS A 1 104 ? -2.231 -1.981 19.309 1.00 94.31 104 HIS A C 1
ATOM 811 O O . HIS A 1 104 ? -3.042 -2.835 18.932 1.00 94.31 104 HIS A O 1
ATOM 817 N N . GLY A 1 105 ? -0.922 -2.109 19.163 1.00 95.38 105 GLY A N 1
ATOM 818 C CA . GLY A 1 105 ? -0.336 -3.284 18.544 1.00 95.38 105 GLY A CA 1
ATOM 819 C C . GLY A 1 105 ? 1.165 -3.167 18.368 1.00 95.38 105 GLY A C 1
ATOM 820 O O . GLY A 1 105 ? 1.814 -2.290 18.949 1.00 95.38 105 GLY A O 1
ATOM 821 N N . THR A 1 106 ? 1.706 -4.013 17.498 1.00 96.38 106 THR A N 1
ATOM 822 C CA . THR A 1 106 ? 3.091 -3.934 17.044 1.00 96.38 106 THR A CA 1
ATOM 823 C C . THR A 1 106 ? 3.174 -3.732 15.531 1.00 96.38 106 THR A C 1
ATOM 825 O O . THR A 1 106 ? 2.310 -4.162 14.770 1.00 96.38 106 THR A O 1
ATOM 828 N N . TYR A 1 107 ? 4.207 -3.017 15.094 1.00 94.19 107 TYR A N 1
ATOM 829 C CA . TYR A 1 107 ? 4.603 -2.897 13.696 1.00 94.19 107 TYR A CA 1
ATOM 830 C C . TYR A 1 107 ? 6.071 -3.290 13.591 1.00 94.19 107 TYR A C 1
ATOM 832 O O . TYR A 1 107 ? 6.917 -2.670 14.242 1.00 94.19 107 TYR A O 1
ATOM 840 N N . GLU A 1 108 ? 6.373 -4.345 12.832 1.00 93.31 108 GLU A N 1
ATOM 841 C CA . GLU A 1 108 ? 7.728 -4.917 12.743 1.00 93.31 108 GLU A CA 1
ATOM 842 C C . GLU A 1 108 ? 8.334 -5.202 14.139 1.00 93.31 108 GLU A C 1
ATOM 844 O O . GLU A 1 108 ? 9.505 -4.926 14.416 1.00 93.31 108 GLU A O 1
ATOM 849 N N . GLY A 1 109 ? 7.502 -5.697 15.066 1.00 92.69 109 GLY A N 1
ATOM 850 C CA . GLY A 1 109 ? 7.885 -6.007 16.448 1.00 92.69 109 GLY A CA 1
ATOM 851 C C . GLY A 1 109 ? 8.055 -4.793 17.371 1.00 92.69 109 GLY A C 1
ATOM 852 O O . GLY A 1 109 ? 8.441 -4.955 18.529 1.00 92.69 109 GLY A O 1
ATOM 853 N N . ARG A 1 110 ? 7.777 -3.571 16.900 1.00 94.81 110 ARG A N 1
ATOM 854 C CA . ARG A 1 110 ? 7.819 -2.356 17.728 1.00 94.81 110 ARG A CA 1
ATOM 855 C C . ARG A 1 110 ? 6.416 -1.969 18.180 1.00 94.81 110 ARG A C 1
ATOM 857 O O . ARG A 1 110 ? 5.541 -1.858 17.323 1.00 94.81 110 ARG A O 1
ATOM 864 N N . PRO A 1 111 ? 6.191 -1.713 19.480 1.00 95.62 111 PRO A N 1
ATOM 865 C CA . PRO A 1 111 ? 4.879 -1.308 19.957 1.00 95.62 111 PRO A CA 1
ATOM 866 C C . PRO A 1 111 ? 4.489 0.051 19.371 1.00 95.62 111 PRO A C 1
ATOM 868 O O . PRO A 1 111 ? 5.320 0.959 19.269 1.00 95.62 111 PRO A O 1
ATOM 871 N N . PHE A 1 112 ? 3.217 0.198 19.016 1.00 92.56 112 PHE A N 1
ATOM 872 C CA . PHE A 1 112 ? 2.637 1.464 18.594 1.00 92.56 112 PHE A CA 1
ATOM 873 C C . PHE A 1 112 ? 1.268 1.687 19.236 1.00 92.56 112 PHE A C 1
ATOM 875 O O . PHE A 1 112 ? 0.527 0.755 19.543 1.00 92.56 112 PHE A O 1
ATOM 882 N N . GLU A 1 113 ? 0.931 2.964 19.380 1.00 90.44 113 GLU A N 1
ATOM 883 C CA . GLU A 1 113 ? -0.372 3.433 19.828 1.00 90.44 113 GLU A CA 1
ATOM 884 C C . GLU A 1 113 ? -0.782 4.586 18.913 1.00 90.44 113 GLU A C 1
ATOM 886 O O . GLU A 1 113 ? -0.077 5.598 18.845 1.00 90.44 113 GLU A O 1
ATOM 891 N N . GLN A 1 114 ? -1.891 4.449 18.181 1.00 86.38 114 GLN A N 1
ATOM 892 C CA . GLN A 1 114 ? -2.356 5.528 17.310 1.00 86.38 114 GLN A CA 1
ATOM 893 C C . GLN A 1 114 ? -3.888 5.641 17.198 1.00 86.38 114 GLN A C 1
ATOM 895 O O . GLN A 1 114 ? -4.591 4.633 17.237 1.00 86.38 114 GLN A O 1
ATOM 900 N N . PRO A 1 115 ? -4.445 6.852 16.986 1.00 86.44 115 PRO A N 1
ATOM 901 C CA . PRO A 1 115 ? -5.892 7.038 16.850 1.00 86.44 115 PRO A CA 1
ATOM 902 C C . PRO A 1 115 ? -6.449 6.356 15.595 1.00 86.44 115 PRO A C 1
ATOM 904 O O . PRO A 1 115 ? -6.035 6.704 14.491 1.00 86.44 115 PRO A O 1
ATOM 907 N N . LEU A 1 116 ? -7.454 5.485 15.723 1.00 84.12 116 LEU A N 1
ATOM 908 C CA . LEU A 1 116 ? -8.057 4.728 14.610 1.00 84.12 116 LEU A CA 1
ATOM 909 C C . LEU A 1 116 ? -8.514 5.622 13.441 1.00 84.12 116 LEU A C 1
ATOM 911 O O . LEU A 1 116 ? -8.464 5.234 12.278 1.00 84.12 116 LEU A O 1
ATOM 915 N N . ALA A 1 117 ? -8.935 6.845 13.752 1.00 73.38 117 ALA A N 1
ATOM 916 C CA . ALA A 1 117 ? -9.474 7.807 12.800 1.00 73.38 117 ALA A CA 1
ATOM 917 C C . ALA A 1 117 ? -8.462 8.405 11.802 1.00 73.38 117 ALA A C 1
ATOM 919 O O . ALA A 1 117 ? -8.883 8.948 10.786 1.00 73.38 117 ALA A O 1
ATOM 920 N N . ASN A 1 118 ? -7.156 8.321 12.071 1.00 71.12 118 ASN A N 1
ATOM 921 C CA . ASN A 1 118 ? -6.113 8.982 11.274 1.00 71.12 118 ASN A CA 1
ATOM 922 C C . ASN A 1 118 ? -5.151 7.980 10.612 1.00 71.12 118 ASN A C 1
ATOM 924 O O . ASN A 1 118 ? -3.991 8.306 10.363 1.00 71.12 118 ASN A O 1
ATOM 928 N N . GLN A 1 119 ? -5.608 6.750 10.376 1.00 80.38 119 GLN A N 1
ATOM 929 C CA . GLN A 1 119 ? -4.725 5.655 9.988 1.00 80.38 119 GLN A CA 1
ATOM 930 C C . GLN A 1 119 ? -4.542 5.501 8.483 1.00 80.38 119 GLN A C 1
ATOM 932 O O . GLN A 1 119 ? -5.414 5.829 7.676 1.00 80.38 119 GLN A O 1
ATOM 937 N N . SER A 1 120 ? -3.374 4.973 8.114 1.00 86.81 120 SER A N 1
ATOM 938 C CA . SER A 1 120 ? -3.067 4.583 6.741 1.00 86.81 120 SER A CA 1
ATOM 939 C C . SER A 1 120 ? -3.990 3.446 6.284 1.00 86.81 120 SER A C 1
ATOM 941 O O . SER A 1 120 ? -4.498 2.666 7.091 1.00 86.81 120 SER A O 1
ATOM 943 N N . ARG A 1 121 ? -4.177 3.298 4.965 1.00 88.50 121 ARG A N 1
ATOM 944 C CA . ARG A 1 121 ? -4.957 2.178 4.397 1.00 88.50 121 ARG A CA 1
ATOM 945 C C . ARG A 1 121 ? -4.412 0.806 4.809 1.00 88.50 121 ARG A C 1
ATOM 947 O O . ARG A 1 121 ? -5.197 -0.125 4.932 1.00 88.50 121 ARG A O 1
ATOM 954 N N . VAL A 1 122 ? -3.102 0.704 5.031 1.00 91.50 122 VAL A N 1
ATOM 955 C CA . VAL A 1 122 ? -2.430 -0.526 5.470 1.00 91.50 122 VAL A CA 1
ATOM 956 C C . VAL A 1 122 ? -2.873 -0.901 6.882 1.00 91.50 122 VAL A C 1
ATOM 958 O O . VAL A 1 122 ? -3.353 -2.008 7.097 1.00 91.50 122 VAL A O 1
ATOM 961 N N . LEU A 1 123 ? -2.812 0.035 7.833 1.00 91.56 123 LEU A N 1
ATOM 962 C CA . LEU A 1 123 ? -3.233 -0.245 9.205 1.00 91.56 123 LEU A CA 1
ATOM 963 C C . LEU A 1 123 ? -4.748 -0.484 9.297 1.00 91.56 123 LEU A C 1
ATOM 965 O O . LEU A 1 123 ? -5.187 -1.372 10.019 1.00 91.56 123 LEU A O 1
ATOM 969 N N . LEU A 1 124 ? -5.565 0.223 8.510 1.00 93.50 124 LEU A N 1
ATOM 970 C CA . LEU A 1 124 ? -6.998 -0.088 8.426 1.00 93.50 124 LEU A CA 1
ATOM 971 C C . LEU A 1 124 ? -7.251 -1.506 7.892 1.00 93.50 124 LEU A C 1
ATOM 973 O O . LEU A 1 124 ? -8.164 -2.173 8.370 1.00 93.50 124 LEU A O 1
ATOM 977 N N . ALA A 1 125 ? -6.443 -1.984 6.941 1.00 93.88 125 ALA A N 1
ATOM 978 C CA . ALA A 1 125 ? -6.520 -3.361 6.455 1.00 93.88 125 ALA A CA 1
ATOM 979 C C . ALA A 1 125 ? -6.092 -4.378 7.513 1.00 93.88 125 ALA A C 1
ATOM 981 O O . ALA A 1 125 ? -6.778 -5.384 7.682 1.00 93.88 125 ALA A O 1
ATOM 982 N N . ALA A 1 126 ? -5.039 -4.090 8.278 1.00 94.75 126 ALA A N 1
ATOM 983 C CA . ALA A 1 126 ? -4.626 -4.934 9.397 1.00 94.75 126 ALA A CA 1
ATOM 984 C C . ALA A 1 126 ? -5.729 -5.032 10.463 1.00 94.75 126 ALA A C 1
ATOM 986 O O . ALA A 1 126 ? -6.083 -6.124 10.900 1.00 94.75 126 ALA A O 1
ATOM 987 N N . VAL A 1 127 ? -6.349 -3.902 10.814 1.00 94.31 127 VAL A N 1
ATOM 988 C CA . VAL A 1 127 ? -7.480 -3.855 11.750 1.00 94.31 127 VAL A CA 1
ATOM 989 C C . VAL A 1 127 ? -8.699 -4.602 11.199 1.00 94.31 127 VAL A C 1
ATOM 991 O O . VAL A 1 127 ? -9.338 -5.352 11.931 1.00 94.31 127 VAL A O 1
ATOM 994 N N . ALA A 1 128 ? -9.010 -4.460 9.908 1.00 94.44 128 ALA A N 1
ATOM 995 C CA . ALA A 1 128 ? -10.140 -5.145 9.275 1.00 94.44 128 ALA A CA 1
ATOM 996 C C . ALA A 1 128 ? -10.022 -6.681 9.308 1.00 94.44 128 ALA A C 1
ATOM 998 O O . ALA A 1 128 ? -11.047 -7.360 9.266 1.00 94.44 128 ALA A O 1
ATOM 999 N N . ARG A 1 129 ? -8.801 -7.228 9.406 1.00 95.06 129 ARG A N 1
ATOM 1000 C CA . ARG A 1 129 ? -8.548 -8.670 9.589 1.00 95.06 129 ARG A CA 1
ATOM 1001 C C . ARG A 1 129 ? -8.812 -9.163 11.016 1.00 95.06 129 ARG A C 1
ATOM 1003 O O . ARG A 1 129 ? -8.848 -10.370 11.230 1.00 95.06 129 ARG A O 1
ATOM 1010 N N . ARG A 1 130 ? -9.007 -8.253 11.974 1.00 94.31 130 ARG A N 1
ATOM 1011 C CA . ARG A 1 130 ? -9.357 -8.534 13.375 1.00 94.31 130 ARG A CA 1
ATOM 1012 C C . ARG A 1 130 ? -10.723 -7.914 13.716 1.00 94.31 130 ARG A C 1
ATOM 1014 O O . ARG A 1 130 ? -10.803 -7.046 14.590 1.00 94.31 130 ARG A O 1
ATOM 1021 N N . PRO A 1 131 ? -11.806 -8.284 13.001 1.00 93.69 131 PRO A N 1
ATOM 1022 C CA . PRO A 1 131 ? -13.111 -7.643 13.155 1.00 93.69 131 PRO A CA 1
ATOM 1023 C C . PRO A 1 131 ? -13.677 -7.746 14.574 1.00 93.69 131 PRO A C 1
ATOM 1025 O O . PRO A 1 131 ? -14.427 -6.873 14.993 1.00 93.69 131 PRO A O 1
ATOM 1028 N N . GLU A 1 132 ? -13.289 -8.766 15.335 1.00 93.88 132 GLU A N 1
ATOM 1029 C CA . GLU A 1 132 ? -13.676 -8.960 16.730 1.00 93.88 132 GLU A CA 1
ATOM 1030 C C . GLU A 1 132 ? -13.125 -7.888 17.681 1.00 93.88 132 GLU A C 1
ATOM 1032 O O . GLU A 1 132 ? -13.680 -7.688 18.759 1.00 93.88 132 GLU A O 1
ATOM 1037 N N . LEU A 1 133 ? -12.051 -7.193 17.290 1.00 93.31 133 LEU A N 1
ATOM 1038 C CA . LEU A 1 133 ? -11.499 -6.067 18.044 1.00 93.31 133 LEU A CA 1
ATOM 1039 C C . LEU A 1 133 ? -12.185 -4.742 17.692 1.00 93.31 133 LEU A C 1
ATOM 1041 O O . LEU A 1 133 ? -12.011 -3.754 18.405 1.00 93.31 133 LEU A O 1
ATOM 1045 N N . ILE A 1 134 ? -12.938 -4.689 16.588 1.00 92.00 134 ILE A N 1
ATOM 1046 C CA . ILE A 1 134 ? -13.552 -3.452 16.112 1.00 92.00 134 ILE A CA 1
ATOM 1047 C C . ILE A 1 134 ? -14.794 -3.142 16.959 1.00 92.00 134 ILE A C 1
ATOM 1049 O O . ILE A 1 134 ? -15.679 -3.989 17.093 1.00 92.00 134 ILE A O 1
ATOM 1053 N N . PRO A 1 135 ? -14.914 -1.912 17.489 1.00 90.50 135 PRO A N 1
ATOM 1054 C CA . PRO A 1 135 ? -16.103 -1.481 18.213 1.00 90.50 135 PRO A CA 1
ATOM 1055 C C . PRO A 1 135 ? -17.402 -1.692 17.418 1.00 90.50 135 PRO A C 1
ATOM 1057 O O . PRO A 1 135 ? -17.490 -1.362 16.232 1.00 90.50 135 PRO A O 1
ATOM 1060 N N . ALA A 1 136 ? -18.436 -2.215 18.083 1.00 89.88 136 ALA A N 1
ATOM 1061 C CA . ALA A 1 136 ? -19.709 -2.560 17.446 1.00 89.88 136 ALA A CA 1
ATOM 1062 C C . ALA A 1 136 ? -20.425 -1.349 16.816 1.00 89.88 136 ALA A C 1
ATOM 1064 O O . ALA A 1 136 ? -21.085 -1.484 15.789 1.00 89.88 136 ALA A O 1
ATOM 1065 N N . ASP A 1 137 ? -20.272 -0.157 17.394 1.00 87.50 137 ASP A N 1
ATOM 1066 C CA . ASP A 1 137 ? -20.816 1.096 16.859 1.00 87.50 137 ASP A CA 1
ATOM 1067 C C . ASP A 1 137 ? -20.129 1.535 15.554 1.00 87.50 137 ASP A C 1
ATOM 1069 O O . ASP A 1 137 ? -20.748 2.207 14.726 1.00 87.50 137 ASP A O 1
ATOM 1073 N N . ILE A 1 138 ? -18.865 1.151 15.348 1.00 87.38 138 ILE A N 1
ATOM 1074 C CA . ILE A 1 138 ? -18.178 1.316 14.066 1.00 87.38 138 ILE A CA 1
ATOM 1075 C C . ILE A 1 138 ? -18.697 0.272 13.082 1.00 87.38 138 ILE A C 1
ATOM 1077 O O . ILE A 1 138 ? -19.120 0.648 11.990 1.00 87.38 138 ILE A O 1
ATOM 1081 N N . LEU A 1 139 ? -18.718 -1.010 13.467 1.00 89.50 139 LEU A N 1
ATOM 1082 C CA . LEU A 1 139 ? -19.178 -2.099 12.597 1.00 89.50 139 LEU A CA 1
ATOM 1083 C C . LEU A 1 139 ? -20.613 -1.893 12.102 1.00 89.50 139 LEU A C 1
ATOM 1085 O O . LEU A 1 139 ? -20.890 -2.149 10.940 1.00 89.50 139 LEU A O 1
ATOM 1089 N N . ALA A 1 140 ? -21.505 -1.336 12.922 1.00 87.88 140 ALA A N 1
ATOM 1090 C CA . ALA A 1 140 ? -22.887 -1.052 12.530 1.00 87.88 140 ALA A CA 1
ATOM 1091 C C . ALA A 1 140 ? -23.028 -0.059 11.354 1.00 87.88 140 ALA A C 1
ATOM 1093 O O . ALA A 1 140 ? -24.121 0.109 10.813 1.00 87.88 140 ALA A O 1
ATOM 1094 N N . ARG A 1 141 ? -21.950 0.630 10.949 1.00 84.56 141 ARG A N 1
ATOM 1095 C CA . ARG A 1 141 ? -21.983 1.635 9.874 1.00 84.56 141 ARG A CA 1
ATOM 1096 C C . ARG A 1 141 ? -21.906 1.049 8.467 1.00 84.56 141 ARG A C 1
ATOM 1098 O O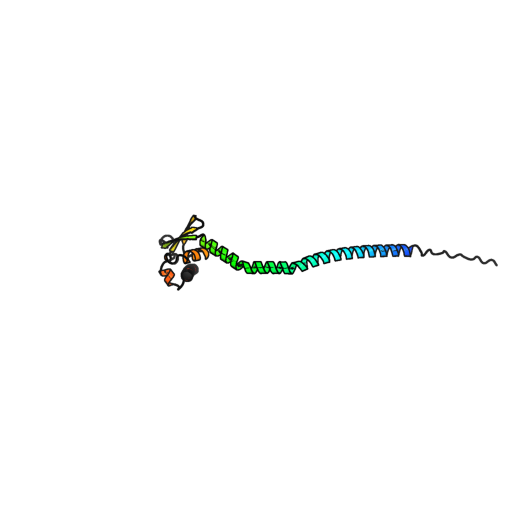 . ARG A 1 141 ? -22.160 1.796 7.517 1.00 84.56 141 ARG A O 1
ATOM 1105 N N . ALA A 1 142 ? -21.504 -0.209 8.296 1.00 90.25 142 ALA A N 1
ATOM 1106 C CA . ALA A 1 142 ? -21.415 -0.873 6.995 1.00 90.25 142 ALA A CA 1
ATOM 1107 C C . ALA A 1 142 ? -21.442 -2.400 7.141 1.00 90.25 142 ALA A C 1
ATOM 1109 O O . ALA A 1 142 ? -21.122 -2.923 8.198 1.00 90.25 142 ALA A O 1
ATOM 1110 N N . ASP A 1 143 ? -21.742 -3.105 6.052 1.00 91.31 143 ASP A N 1
ATOM 1111 C CA . ASP A 1 143 ? -21.822 -4.572 6.064 1.00 91.31 143 ASP A CA 1
ATOM 1112 C C . ASP A 1 143 ? -20.445 -5.251 6.192 1.00 91.31 143 ASP A C 1
ATOM 1114 O O . ASP A 1 143 ? -20.342 -6.376 6.673 1.00 91.31 143 ASP A O 1
ATOM 1118 N N . GLU A 1 144 ? -19.371 -4.559 5.793 1.00 94.56 144 GLU A N 1
ATOM 1119 C CA . GLU A 1 144 ? -17.999 -5.071 5.832 1.00 94.56 144 GLU A CA 1
ATOM 1120 C C . GLU A 1 144 ? -17.104 -4.249 6.781 1.00 94.56 144 GLU A C 1
ATOM 1122 O O . GLU A 1 144 ? -17.161 -3.011 6.749 1.00 94.56 144 GLU A O 1
ATOM 1127 N N . PRO A 1 145 ? -16.196 -4.894 7.548 1.00 92.69 145 PRO A N 1
ATOM 1128 C CA . PRO A 1 145 ? -15.286 -4.217 8.478 1.00 92.69 145 PRO A CA 1
ATOM 1129 C C . PRO A 1 145 ? -14.487 -3.073 7.844 1.00 92.69 145 PRO A C 1
ATOM 1131 O O . PRO A 1 145 ? -14.436 -1.967 8.378 1.00 92.69 145 PRO A O 1
ATOM 1134 N N . MET A 1 146 ? -13.913 -3.303 6.660 1.00 94.06 146 MET A N 1
ATOM 1135 C CA . MET A 1 146 ? -13.160 -2.277 5.934 1.00 94.06 146 MET A CA 1
ATOM 1136 C C . MET A 1 146 ? -14.046 -1.081 5.555 1.00 94.06 146 MET A C 1
ATOM 1138 O O . MET A 1 146 ? -13.648 0.074 5.714 1.00 94.06 146 MET A O 1
ATOM 1142 N N . GLY A 1 147 ? -15.272 -1.339 5.091 1.00 90.94 147 GLY A N 1
ATOM 1143 C CA . GLY A 1 147 ? -16.233 -0.289 4.756 1.00 90.94 147 GLY A CA 1
ATOM 1144 C C . GLY A 1 147 ? -16.611 0.560 5.972 1.00 90.94 147 GLY A C 1
ATOM 1145 O O . GLY A 1 147 ? -16.660 1.788 5.875 1.00 90.94 147 GLY A O 1
ATOM 1146 N N . ALA A 1 148 ? -16.816 -0.080 7.123 1.00 90.00 148 ALA A N 1
ATOM 1147 C CA . ALA A 1 148 ? -17.127 0.578 8.388 1.00 90.00 148 ALA A CA 1
ATOM 1148 C C . ALA A 1 148 ? -15.976 1.484 8.858 1.00 90.00 148 ALA A C 1
ATOM 1150 O O . ALA A 1 148 ? -16.192 2.652 9.195 1.00 90.00 148 ALA A O 1
ATOM 1151 N N . LEU A 1 149 ? -14.740 0.981 8.796 1.00 90.25 149 LEU A N 1
ATOM 1152 C CA . LEU A 1 149 ? -13.527 1.718 9.150 1.00 90.25 149 LEU A CA 1
ATOM 1153 C C . LEU A 1 149 ? -13.294 2.936 8.247 1.00 90.25 149 LEU A C 1
ATOM 1155 O O . LEU A 1 149 ? -13.054 4.037 8.745 1.00 90.25 149 LEU A O 1
ATOM 1159 N N . LEU A 1 150 ? -13.414 2.774 6.926 1.00 90.75 150 LEU A N 1
ATOM 1160 C CA . LEU A 1 150 ? -13.255 3.874 5.969 1.00 90.75 150 LEU A CA 1
ATOM 1161 C C . LEU A 1 150 ? -14.331 4.950 6.146 1.00 90.75 150 LEU A C 1
ATOM 1163 O O . LEU A 1 150 ? -14.026 6.140 6.042 1.00 90.75 150 LEU A O 1
ATOM 1167 N N . ARG A 1 151 ? -15.579 4.556 6.441 1.00 88.00 151 ARG A N 1
ATOM 1168 C CA . ARG A 1 151 ? -16.650 5.504 6.786 1.00 88.00 151 ARG A CA 1
ATOM 1169 C C . ARG A 1 151 ? -16.317 6.261 8.063 1.00 88.00 151 ARG A C 1
ATOM 1171 O O . ARG A 1 151 ? -16.389 7.483 8.055 1.00 88.00 151 ARG A O 1
ATOM 1178 N N . ASN A 1 152 ? -15.862 5.567 9.106 1.00 84.00 152 ASN A N 1
ATOM 1179 C CA . ASN A 1 152 ? -15.450 6.212 10.348 1.00 84.00 152 ASN A CA 1
ATOM 1180 C C . ASN A 1 152 ? -14.338 7.249 10.114 1.00 84.00 152 ASN A C 1
ATOM 1182 O O . ASN A 1 152 ? -14.491 8.399 10.512 1.00 84.00 152 ASN A O 1
ATOM 1186 N N . VAL A 1 153 ? -13.267 6.885 9.398 1.00 84.75 153 VAL A N 1
ATOM 1187 C CA . VAL A 1 153 ? -12.173 7.807 9.032 1.00 84.75 153 VAL A CA 1
ATOM 1188 C C . VAL A 1 153 ? -12.689 9.001 8.225 1.00 84.75 153 VAL A C 1
ATOM 1190 O O . VAL A 1 153 ? -12.312 10.145 8.482 1.00 84.75 153 VAL A O 1
ATOM 1193 N N . ARG A 1 154 ? -13.586 8.764 7.261 1.00 84.56 154 ARG A N 1
ATOM 1194 C CA . ARG A 1 154 ? -14.207 9.829 6.463 1.00 84.56 154 ARG A CA 1
ATOM 1195 C C . ARG A 1 154 ? -15.029 10.788 7.324 1.00 84.56 154 ARG A C 1
ATOM 1197 O O . ARG A 1 154 ? -14.921 11.995 7.118 1.00 84.56 154 ARG A O 1
ATOM 1204 N N . ASP A 1 155 ? -15.823 10.275 8.259 1.00 79.75 155 ASP A N 1
ATOM 1205 C CA . ASP A 1 155 ? -16.646 11.085 9.162 1.00 79.75 155 ASP A CA 1
ATOM 1206 C C . ASP A 1 155 ? -15.764 11.978 10.043 1.00 79.75 155 ASP A C 1
ATOM 1208 O O . ASP A 1 155 ? -16.039 13.170 10.188 1.00 79.75 155 ASP A O 1
ATOM 1212 N N . VAL A 1 156 ? -14.651 11.436 10.554 1.00 74.25 156 VAL A N 1
ATOM 1213 C CA . VAL A 1 156 ? -13.675 12.217 11.328 1.00 74.25 156 VAL A CA 1
ATOM 1214 C C . VAL A 1 156 ? -13.044 13.311 10.470 1.00 74.25 156 VAL A C 1
ATOM 1216 O O . VAL A 1 156 ? -13.011 14.471 10.876 1.00 74.25 156 VAL A O 1
ATOM 1219 N N . ASN A 1 157 ? -12.578 12.965 9.270 1.00 74.25 157 ASN A N 1
ATOM 1220 C CA . ASN A 1 157 ? -11.948 13.919 8.359 1.00 74.25 157 ASN A CA 1
ATOM 1221 C C . ASN A 1 157 ? -12.910 15.015 7.887 1.00 74.25 157 ASN A C 1
ATOM 1223 O O . ASN A 1 157 ? -12.480 16.145 7.665 1.00 74.25 157 ASN A O 1
ATOM 1227 N N . ARG A 1 158 ? -14.208 14.716 7.763 1.00 74.19 158 ARG A N 1
ATOM 1228 C CA . ARG A 1 158 ? -15.228 15.731 7.484 1.00 74.19 158 ARG A CA 1
ATOM 1229 C C . ARG A 1 158 ? -15.359 16.719 8.641 1.00 74.19 158 ARG A C 1
ATOM 1231 O O . ARG A 1 158 ? -15.329 17.916 8.395 1.00 74.19 158 ARG A O 1
ATOM 1238 N N . GLY A 1 159 ? -15.407 16.232 9.880 1.00 63.91 159 GLY A N 1
ATOM 1239 C CA . GLY A 1 159 ? -15.455 17.095 11.064 1.00 63.91 159 GLY A CA 1
ATOM 1240 C C . GLY A 1 159 ? -14.182 17.909 11.336 1.00 63.91 159 GLY A C 1
ATOM 1241 O O . GLY A 1 159 ? -14.190 18.717 12.252 1.00 63.91 159 GLY A O 1
ATOM 1242 N N . TYR A 1 160 ? -13.088 17.704 10.586 1.00 57.97 160 TYR A N 1
ATOM 1243 C CA . TYR A 1 160 ? -11.930 18.616 10.571 1.00 57.97 160 TYR A CA 1
ATOM 1244 C C . TYR A 1 160 ? -12.070 19.777 9.587 1.00 57.97 160 TYR A C 1
ATOM 1246 O O . TYR A 1 160 ? -11.296 20.730 9.660 1.00 57.97 160 TYR A O 1
ATOM 1254 N N . ARG A 1 161 ? -12.965 19.643 8.607 1.00 57.53 161 ARG A N 1
ATOM 1255 C CA . ARG A 1 161 ? -13.133 20.599 7.512 1.00 57.53 161 ARG A CA 1
ATOM 1256 C C . ARG A 1 161 ? -14.260 21.595 7.778 1.00 57.53 161 ARG A C 1
ATOM 1258 O O . ARG A 1 161 ? -14.188 22.703 7.250 1.00 57.53 161 ARG A O 1
ATOM 1265 N N . ASP A 1 162 ? -15.265 21.161 8.533 1.00 49.72 162 ASP A N 1
ATOM 1266 C CA . ASP A 1 162 ? -16.337 21.994 9.088 1.00 49.72 162 ASP A CA 1
ATOM 1267 C C . ASP A 1 162 ? -15.843 22.709 10.360 1.00 49.72 162 ASP A C 1
ATOM 1269 O O . ASP A 1 162 ? -16.180 23.902 10.528 1.00 49.72 162 ASP A O 1
#

Secondary structure (DSSP, 8-state):
------PPP---THHHHHHHHHHHHHHHHHHHHHHHHHHHHHHHHHHHHHHHHHHHHHHHHHHHHHHHHHHHHHHHHHHTEEEEEEEEPPTTT--STT--EEEEEEETTEEEEEEGGG--HHHHHHHHT-GGGS-HHHHTTSSSHHHHHHHHHHHHHHTTT-

pLDDT: mean 81.17, std 15.03, range [39.53, 96.38]